Protein AF-H3SEY3-F1 (afdb_monomer)

Organism: NCBI:txid1131935

Foldseek 3Di:
DQLLVVLLVCVVVVNADCDPPDPRDSLVCCVVVSDPQVSVCVSPVDGNPPD

Radius of gyration: 9.57 Å; Cα contacts (8 Å, |Δi|>4): 52; chains: 1; bounding box: 19×19×26 Å

Structure (mmCIF, N/CA/C/O backbone):
data_AF-H3SEY3-F1
#
_entry.id   AF-H3SEY3-F1
#
loop_
_atom_site.group_PDB
_atom_site.id
_atom_site.type_symbol
_atom_site.label_atom_id
_atom_site.label_alt_id
_atom_site.label_comp_id
_atom_site.label_asym_id
_atom_site.label_entity_id
_atom_site.label_seq_id
_atom_site.pdbx_PDB_ins_code
_atom_site.Cartn_x
_atom_site.Cartn_y
_atom_site.Cartn_z
_atom_site.occupancy
_atom_site.B_iso_or_equiv
_atom_site.auth_seq_id
_atom_site.auth_comp_id
_atom_site.auth_asym_id
_atom_site.auth_atom_id
_atom_site.pdbx_PDB_model_num
ATOM 1 N N . MET A 1 1 ? -8.722 8.318 -11.545 1.00 64.62 1 MET A N 1
ATOM 2 C CA . MET A 1 1 ? -7.337 7.829 -11.395 1.00 64.62 1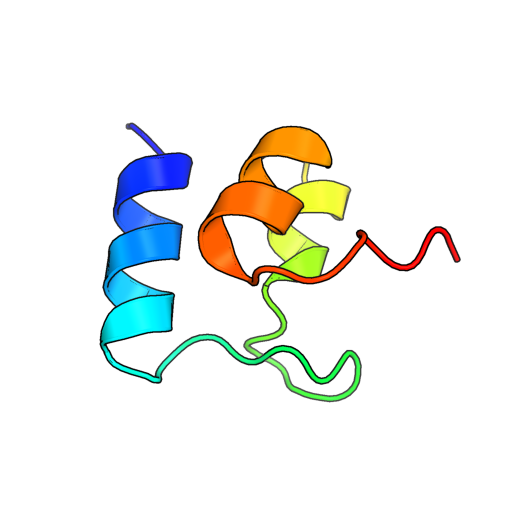 MET A CA 1
ATOM 3 C C . MET A 1 1 ? -7.413 6.606 -10.510 1.00 64.62 1 MET A C 1
ATOM 5 O O . MET A 1 1 ? -7.811 6.751 -9.360 1.00 64.62 1 MET A O 1
ATOM 9 N N . ASP A 1 2 ? -7.105 5.429 -11.043 1.00 87.19 2 ASP A N 1
ATOM 10 C CA . ASP A 1 2 ? -7.090 4.191 -10.265 1.00 87.19 2 ASP A CA 1
ATOM 11 C C . ASP A 1 2 ? -5.824 4.145 -9.414 1.00 87.19 2 ASP A C 1
ATOM 13 O O . ASP A 1 2 ? -4.771 3.674 -9.844 1.00 87.19 2 ASP A O 1
ATOM 17 N N . TRP A 1 3 ? -5.919 4.691 -8.199 1.00 88.50 3 TRP A N 1
ATOM 18 C CA . TRP A 1 3 ? -4.821 4.677 -7.231 1.00 88.50 3 TRP A CA 1
ATOM 19 C C . TRP A 1 3 ? -4.318 3.261 -6.988 1.00 88.50 3 TRP A C 1
ATOM 21 O O . TRP A 1 3 ? -3.112 3.054 -6.966 1.00 88.50 3 TRP A O 1
ATOM 31 N N . PHE A 1 4 ? -5.228 2.291 -6.922 1.00 91.12 4 PHE A N 1
ATOM 32 C CA . PHE A 1 4 ? -4.898 0.876 -6.843 1.00 91.12 4 PHE A CA 1
ATOM 33 C C . PHE A 1 4 ? -3.940 0.422 -7.955 1.00 91.12 4 PHE A C 1
ATOM 35 O O . PHE A 1 4 ? -2.870 -0.103 -7.663 1.00 91.12 4 PHE A O 1
ATOM 42 N N . ALA A 1 5 ? -4.273 0.676 -9.225 1.00 93.19 5 ALA A N 1
ATOM 43 C CA . ALA A 1 5 ? -3.448 0.258 -10.358 1.00 93.19 5 ALA A CA 1
ATOM 44 C C . ALA A 1 5 ? -2.078 0.954 -10.362 1.00 93.19 5 ALA A C 1
ATOM 46 O O . ALA A 1 5 ? -1.056 0.320 -10.632 1.00 93.19 5 ALA A O 1
ATOM 47 N N . THR A 1 6 ? -2.044 2.245 -10.018 1.00 92.94 6 THR A N 1
ATOM 48 C CA . THR A 1 6 ? -0.796 3.002 -9.869 1.00 92.94 6 THR A CA 1
ATOM 49 C C . THR A 1 6 ? 0.061 2.419 -8.750 1.00 92.94 6 THR A C 1
ATOM 51 O O . THR A 1 6 ? 1.218 2.088 -8.978 1.00 92.94 6 THR A O 1
ATOM 54 N N . ILE A 1 7 ? -0.496 2.229 -7.554 1.00 92.12 7 ILE A N 1
ATOM 55 C CA . ILE A 1 7 ? 0.251 1.727 -6.398 1.00 92.12 7 ILE A CA 1
ATOM 56 C C . ILE A 1 7 ? 0.729 0.303 -6.649 1.00 92.12 7 ILE A C 1
ATOM 58 O O . ILE A 1 7 ? 1.907 0.029 -6.439 1.00 92.12 7 ILE A O 1
ATOM 62 N N . LYS A 1 8 ? -0.125 -0.564 -7.206 1.00 93.00 8 LYS A N 1
ATOM 63 C CA . LYS A 1 8 ? 0.257 -1.917 -7.610 1.00 93.00 8 LYS A CA 1
ATOM 64 C C . LYS A 1 8 ? 1.440 -1.891 -8.569 1.00 93.00 8 LYS A C 1
ATOM 66 O O . LYS A 1 8 ? 2.417 -2.589 -8.340 1.00 93.00 8 LYS A O 1
ATOM 71 N N . ARG A 1 9 ? 1.385 -1.066 -9.617 1.00 93.38 9 ARG A N 1
ATOM 72 C CA . ARG A 1 9 ? 2.468 -0.955 -10.603 1.00 93.38 9 ARG A CA 1
ATOM 73 C C . ARG A 1 9 ? 3.779 -0.500 -9.964 1.00 93.38 9 ARG A C 1
ATOM 75 O O . ARG A 1 9 ? 4.825 -1.060 -10.255 1.00 93.38 9 ARG A O 1
ATOM 82 N N . TYR A 1 10 ? 3.734 0.513 -9.109 1.00 92.38 10 TYR A N 1
ATOM 83 C CA . TYR A 1 10 ? 4.927 1.051 -8.455 1.00 92.38 10 TYR A CA 1
ATOM 84 C C . TYR A 1 10 ? 5.486 0.088 -7.399 1.00 92.38 10 TYR A C 1
ATOM 86 O O . TYR A 1 10 ? 6.699 0.021 -7.215 1.00 92.38 10 TYR A O 1
ATOM 94 N N . PHE A 1 11 ? 4.622 -0.675 -6.732 1.00 92.50 11 PHE A N 1
ATOM 95 C CA . PHE A 1 11 ? 5.023 -1.749 -5.830 1.00 92.50 11 PHE A CA 1
ATOM 96 C C . PHE A 1 11 ? 5.703 -2.897 -6.588 1.00 92.50 11 PHE A C 1
ATOM 98 O O . PHE A 1 11 ? 6.786 -3.320 -6.200 1.00 92.50 11 PHE A O 1
ATOM 105 N N . ASP A 1 12 ? 5.137 -3.317 -7.723 1.00 91.62 12 ASP A N 1
ATOM 106 C CA . ASP A 1 12 ? 5.705 -4.331 -8.629 1.00 91.62 12 ASP A CA 1
ATOM 107 C C . ASP A 1 12 ? 7.077 -3.894 -9.185 1.00 91.62 12 ASP A C 1
ATOM 109 O O . ASP A 1 12 ? 8.022 -4.672 -9.259 1.00 91.62 12 ASP A O 1
ATOM 113 N N . MET A 1 13 ? 7.237 -2.593 -9.459 1.00 92.69 13 MET A N 1
ATOM 114 C CA . MET A 1 13 ? 8.522 -1.980 -9.822 1.00 92.69 13 MET A CA 1
ATOM 115 C C . MET A 1 13 ? 9.519 -1.868 -8.651 1.00 92.69 13 MET A C 1
ATOM 117 O O . MET A 1 13 ? 10.645 -1.414 -8.851 1.00 92.69 13 MET A O 1
ATOM 121 N N . GLY A 1 14 ? 9.122 -2.226 -7.427 1.00 90.44 14 GLY A N 1
ATOM 122 C CA . GLY A 1 14 ? 9.950 -2.144 -6.222 1.00 90.44 14 GLY A CA 1
ATOM 123 C C . GLY A 1 14 ? 10.127 -0.732 -5.653 1.00 90.44 14 GLY A C 1
ATOM 124 O O . GLY A 1 14 ? 10.982 -0.542 -4.781 1.00 90.44 14 GLY A O 1
ATOM 125 N N . ILE A 1 15 ? 9.347 0.248 -6.128 1.00 91.69 15 ILE A N 1
ATOM 126 C CA . ILE A 1 15 ? 9.367 1.638 -5.647 1.00 91.69 15 ILE A CA 1
ATOM 127 C C . ILE A 1 15 ? 8.714 1.717 -4.270 1.00 91.69 15 ILE A C 1
ATOM 129 O O . ILE A 1 15 ? 9.324 2.226 -3.332 1.00 91.69 15 ILE A O 1
ATOM 133 N N . TYR A 1 16 ? 7.486 1.205 -4.145 1.00 91.88 16 TYR A N 1
ATOM 134 C CA . TYR A 1 16 ? 6.800 1.178 -2.858 1.00 91.88 16 TYR A CA 1
ATOM 135 C C . TYR A 1 16 ? 7.261 0.008 -1.994 1.00 91.88 16 TYR A C 1
ATOM 137 O O . TYR A 1 16 ? 7.592 -1.065 -2.497 1.00 91.88 16 TYR A O 1
ATOM 145 N N . LYS A 1 17 ? 7.295 0.238 -0.682 1.00 90.75 17 LYS A N 1
ATOM 146 C CA . LYS A 1 17 ? 7.821 -0.691 0.319 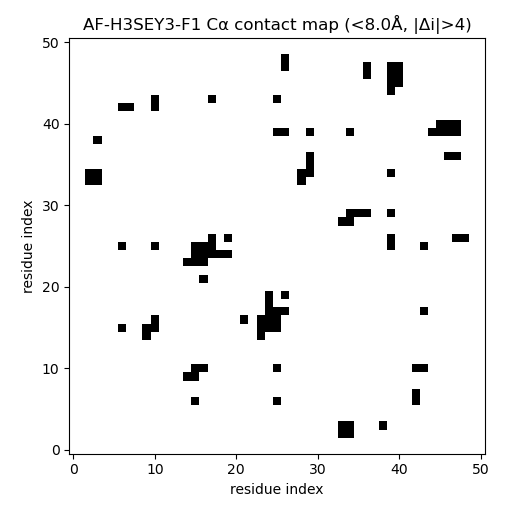1.00 90.75 17 LYS A CA 1
ATOM 147 C C . LYS A 1 17 ? 6.744 -1.105 1.312 1.00 90.75 17 LYS A C 1
ATOM 149 O O . LYS A 1 17 ? 5.772 -0.389 1.536 1.00 90.75 17 LYS A O 1
ATOM 154 N N . LEU A 1 18 ? 6.957 -2.263 1.922 1.00 88.50 18 LEU A N 1
ATOM 155 C CA . LEU A 1 18 ? 6.134 -2.795 3.013 1.00 88.50 18 LEU A CA 1
ATOM 156 C C . LEU A 1 18 ? 6.560 -2.256 4.377 1.00 88.50 18 LEU A C 1
ATOM 158 O O . LEU A 1 18 ? 5.832 -2.380 5.352 1.00 88.50 18 LEU A O 1
ATOM 162 N N . GLU A 1 19 ? 7.740 -1.646 4.458 1.00 86.94 19 GLU A N 1
ATOM 163 C CA . GLU A 1 19 ? 8.282 -1.178 5.722 1.00 86.94 19 GLU A CA 1
ATOM 164 C C . GLU A 1 19 ? 7.635 0.155 6.140 1.00 86.94 19 GLU A C 1
ATOM 166 O O . GLU A 1 19 ? 7.782 1.140 5.414 1.00 86.94 19 GLU A O 1
ATOM 171 N N . PRO A 1 20 ? 6.990 0.245 7.322 1.00 83.50 20 PRO A N 1
ATOM 172 C CA . PRO A 1 20 ? 6.325 1.471 7.785 1.00 83.50 20 PRO A CA 1
ATOM 173 C C . PRO A 1 20 ? 7.265 2.668 7.959 1.00 83.50 20 PRO A C 1
ATOM 175 O O . PRO A 1 20 ? 6.845 3.823 7.895 1.00 83.50 20 PRO A O 1
ATOM 178 N N . LYS A 1 21 ? 8.551 2.390 8.196 1.00 84.69 21 LYS A N 1
ATOM 179 C CA . LYS A 1 21 ? 9.598 3.405 8.352 1.00 84.69 21 LYS A CA 1
ATOM 180 C C . LYS A 1 21 ? 10.042 3.999 7.020 1.00 84.69 21 LYS A C 1
ATOM 182 O O . LYS A 1 21 ? 10.655 5.066 7.013 1.00 84.69 21 LYS A O 1
ATOM 187 N N . ASP A 1 22 ? 9.747 3.331 5.908 1.00 88.44 22 ASP A N 1
ATOM 188 C CA . ASP A 1 22 ? 10.146 3.806 4.596 1.00 88.44 22 ASP A CA 1
ATOM 189 C C . ASP A 1 22 ? 9.242 4.975 4.161 1.00 88.44 22 ASP A C 1
ATOM 191 O O . ASP A 1 22 ? 8.013 4.935 4.327 1.00 88.44 22 ASP A O 1
ATOM 195 N N . PRO A 1 23 ? 9.800 6.054 3.586 1.00 86.06 23 PRO A N 1
ATOM 196 C CA . PRO A 1 23 ? 8.986 7.113 3.003 1.00 86.06 23 PRO A CA 1
ATOM 197 C C . PRO A 1 23 ? 7.970 6.574 1.986 1.00 86.06 23 PRO A C 1
ATOM 199 O O . PRO A 1 23 ? 6.863 7.112 1.926 1.00 86.06 23 PRO A O 1
ATOM 202 N N . MET A 1 24 ? 8.317 5.505 1.262 1.00 89.25 24 MET A N 1
ATOM 203 C CA . MET A 1 24 ? 7.524 4.850 0.221 1.00 89.25 24 MET A CA 1
ATOM 204 C C . MET A 1 24 ? 6.638 3.708 0.746 1.00 89.25 24 MET A C 1
ATOM 206 O O . MET A 1 24 ? 6.243 2.831 -0.024 1.00 89.25 24 MET A O 1
ATOM 210 N N . TYR A 1 25 ? 6.310 3.701 2.038 1.00 91.94 25 TYR A N 1
ATOM 211 C CA . TYR A 1 25 ? 5.413 2.711 2.625 1.00 91.94 25 TYR A CA 1
ATOM 212 C C . TYR A 1 25 ? 4.031 2.685 1.944 1.00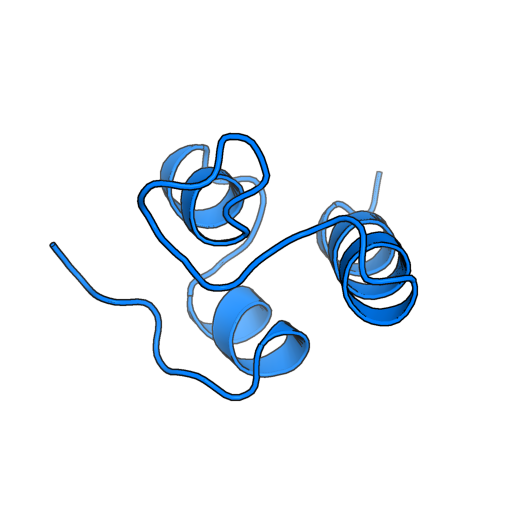 91.94 25 TYR A C 1
ATOM 214 O O . TYR A 1 25 ? 3.320 3.695 1.936 1.00 91.94 25 TYR A O 1
ATOM 222 N N . VAL A 1 26 ? 3.620 1.520 1.421 1.00 90.94 26 VAL A N 1
ATOM 223 C CA . VA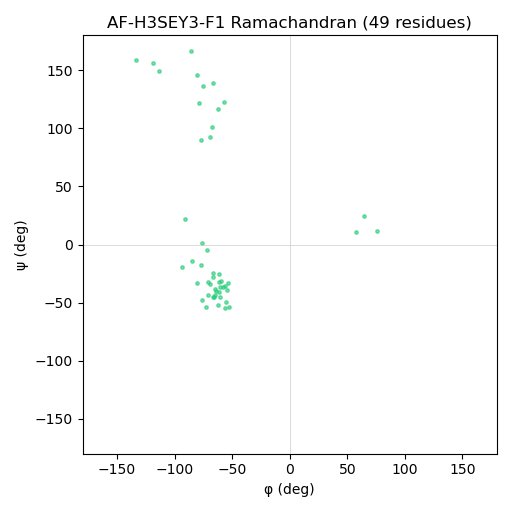L A 1 26 ? 2.311 1.333 0.760 1.00 90.94 26 VAL A CA 1
ATOM 224 C C . VAL A 1 26 ? 1.157 1.645 1.716 1.00 90.94 26 VAL A C 1
ATOM 226 O O . VAL A 1 26 ? 0.111 2.143 1.300 1.00 90.94 26 VAL A O 1
ATOM 229 N N . GLY A 1 27 ? 1.338 1.399 3.013 1.00 90.06 27 GLY A N 1
ATOM 230 C CA . GLY A 1 27 ? 0.258 1.551 3.978 1.00 90.06 27 GLY A CA 1
ATOM 231 C C . GLY A 1 27 ? -0.198 2.994 4.171 1.00 90.06 27 GLY A C 1
ATOM 232 O O . GLY A 1 27 ? -1.377 3.220 4.427 1.00 90.06 27 GLY A O 1
ATOM 233 N N . LYS A 1 28 ? 0.664 3.982 3.894 1.00 91.00 28 LYS A N 1
ATOM 234 C CA . LYS A 1 28 ? 0.267 5.400 3.893 1.00 91.00 28 LYS A CA 1
ATOM 235 C C . LYS A 1 28 ? -0.893 5.666 2.941 1.00 91.00 28 LYS A C 1
ATOM 237 O O . LYS A 1 28 ? -1.769 6.470 3.232 1.00 91.00 28 LYS A O 1
ATOM 242 N N . PHE A 1 29 ? -0.942 4.983 1.797 1.00 90.88 29 PHE A N 1
ATOM 243 C CA . PHE A 1 29 ? -2.047 5.142 0.851 1.00 90.88 29 PHE A CA 1
ATOM 244 C C . PHE A 1 29 ? -3.374 4.627 1.414 1.00 90.88 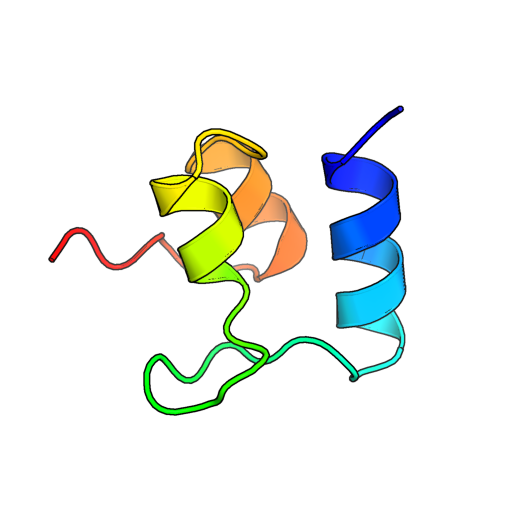29 PHE A C 1
ATOM 246 O O . PHE A 1 29 ? -4.423 5.156 1.046 1.00 90.88 29 PHE A O 1
ATOM 253 N N . CYS A 1 30 ? -3.330 3.646 2.317 1.00 90.62 30 CYS A N 1
ATOM 254 C CA . CYS A 1 30 ? -4.495 3.195 3.066 1.00 90.62 30 CYS A CA 1
ATOM 255 C C . CYS A 1 30 ? -4.924 4.254 4.100 1.00 90.62 30 CYS A C 1
ATOM 257 O O . CYS A 1 30 ? -6.103 4.596 4.154 1.00 90.62 30 CYS A O 1
ATOM 259 N N . GLU A 1 31 ? -3.980 4.863 4.834 1.00 89.31 31 GLU A N 1
ATOM 260 C CA . GLU A 1 31 ? -4.261 5.964 5.783 1.00 89.31 31 GLU A CA 1
ATOM 261 C C . GLU A 1 31 ? -4.862 7.197 5.099 1.00 89.31 31 GLU A C 1
ATOM 263 O O . GLU A 1 31 ? -5.804 7.809 5.598 1.00 89.31 31 GLU A O 1
ATOM 268 N N . TYR A 1 32 ? -4.351 7.549 3.919 1.00 88.94 32 TYR A N 1
ATOM 269 C CA . TYR A 1 32 ? -4.855 8.666 3.119 1.00 88.94 32 TYR A CA 1
ATOM 270 C C . TYR A 1 32 ? -6.173 8.356 2.388 1.00 88.94 32 TYR A C 1
ATOM 272 O O . TYR A 1 32 ? -6.650 9.199 1.622 1.00 88.94 32 TYR A O 1
ATOM 280 N N . GLY A 1 33 ? -6.739 7.154 2.557 1.00 88.88 33 GLY A N 1
ATOM 281 C CA . GLY A 1 33 ? -7.975 6.729 1.896 1.00 88.88 33 GLY A CA 1
ATOM 282 C C . GLY A 1 33 ? -7.857 6.627 0.371 1.00 88.88 33 GLY A C 1
ATOM 283 O O . GLY A 1 33 ? -8.845 6.791 -0.342 1.00 88.88 33 GLY A O 1
ATOM 284 N N . LYS A 1 34 ? -6.643 6.418 -0.155 1.00 91.31 34 LYS A N 1
ATOM 285 C CA . LYS A 1 34 ? -6.396 6.208 -1.593 1.00 91.31 34 LYS A CA 1
ATOM 286 C C . LYS A 1 34 ? -6.687 4.772 -2.012 1.00 91.31 34 LYS A C 1
ATOM 288 O O . LYS A 1 34 ? -7.107 4.559 -3.147 1.00 91.31 34 LYS A O 1
ATOM 293 N N . ILE A 1 35 ? -6.438 3.825 -1.111 1.00 92.56 35 ILE A N 1
ATOM 294 C CA . ILE A 1 35 ? -6.756 2.404 -1.262 1.00 92.56 35 ILE A CA 1
ATOM 295 C C . ILE A 1 35 ? -7.413 1.878 0.013 1.00 92.56 35 ILE A C 1
ATOM 297 O O . ILE A 1 35 ? -7.254 2.466 1.081 1.00 92.56 35 ILE A O 1
ATOM 301 N N . THR A 1 36 ? -8.147 0.777 -0.096 1.00 92.50 36 THR A N 1
ATOM 302 C CA . THR A 1 36 ? -8.705 0.060 1.060 1.00 92.50 36 THR A CA 1
ATOM 303 C C . THR A 1 36 ? -7.700 -0.943 1.635 1.00 92.50 36 THR A C 1
ATOM 305 O O . THR A 1 36 ? -6.714 -1.291 0.984 1.00 92.50 36 THR A O 1
ATOM 308 N N . ALA A 1 37 ? -7.963 -1.464 2.837 1.00 91.56 37 ALA A N 1
ATOM 309 C CA . ALA A 1 37 ? -7.141 -2.522 3.432 1.00 91.56 37 ALA A CA 1
ATOM 310 C C . ALA A 1 37 ? -7.137 -3.811 2.581 1.00 91.56 37 ALA A C 1
ATOM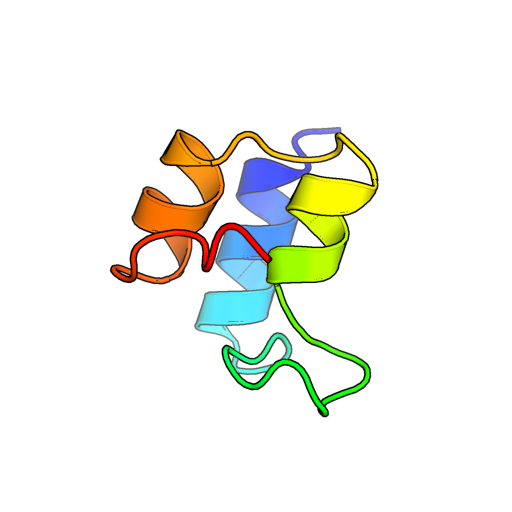 312 O O . ALA A 1 37 ? -6.127 -4.508 2.511 1.00 91.56 37 ALA A O 1
ATOM 313 N N . GLU A 1 38 ? -8.239 -4.102 1.883 1.00 91.94 38 GLU A N 1
ATOM 314 C CA . GLU A 1 38 ? -8.333 -5.220 0.933 1.00 91.94 38 GLU A CA 1
ATOM 315 C C . GLU A 1 38 ? -7.415 -5.003 -0.273 1.00 91.94 38 GLU A C 1
ATOM 317 O O . GLU A 1 38 ? -6.655 -5.889 -0.651 1.00 91.94 38 GLU A O 1
ATOM 322 N N . GLN A 1 39 ? -7.427 -3.792 -0.829 1.00 91.94 39 GLN A N 1
ATOM 323 C CA . GLN A 1 39 ? -6.545 -3.402 -1.924 1.00 91.94 39 GLN A CA 1
ATOM 324 C C . GLN A 1 39 ? -5.074 -3.390 -1.506 1.00 91.94 39 GLN A C 1
ATOM 326 O O . GLN A 1 39 ? -4.217 -3.803 -2.283 1.00 91.94 39 GLN A O 1
ATOM 331 N N . TYR A 1 40 ? -4.775 -2.946 -0.281 1.00 92.81 40 TYR A N 1
ATOM 332 C CA . TYR A 1 40 ? -3.443 -3.069 0.302 1.00 92.81 40 TYR A CA 1
ATOM 333 C C . TYR A 1 40 ? -3.009 -4.533 0.292 1.00 92.81 40 TYR A C 1
ATOM 335 O O . TYR A 1 40 ? -1.996 -4.841 -0.324 1.00 92.81 40 TYR A O 1
ATOM 343 N N . LYS A 1 41 ? -3.823 -5.429 0.865 1.00 93.00 41 LYS A N 1
ATOM 344 C CA . LYS A 1 41 ? -3.552 -6.870 0.918 1.00 93.00 41 LYS A CA 1
ATOM 345 C C . LYS A 1 41 ? -3.378 -7.489 -0.465 1.00 93.00 41 LYS A C 1
ATOM 347 O O . LYS A 1 41 ? -2.529 -8.353 -0.634 1.00 93.00 41 LYS A O 1
ATOM 352 N N . GLU A 1 42 ? -4.124 -7.037 -1.467 1.00 93.25 42 GLU A N 1
ATOM 353 C CA . GLU A 1 42 ? -3.966 -7.515 -2.845 1.00 93.25 42 GLU A CA 1
ATOM 354 C C . GLU A 1 42 ? -2.641 -7.058 -3.486 1.00 93.25 42 GLU A C 1
ATOM 356 O O . GLU A 1 42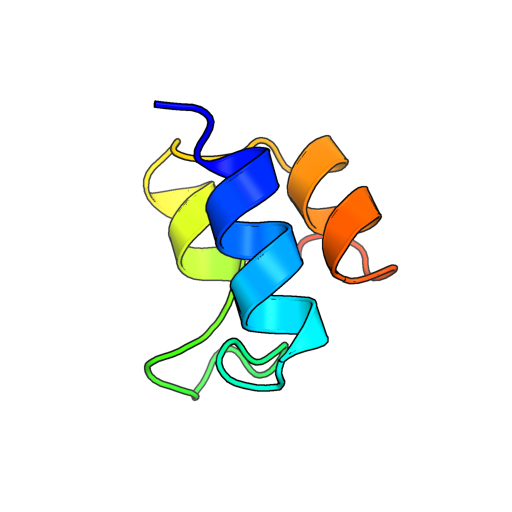 ? -2.035 -7.799 -4.258 1.00 93.25 42 GLU A O 1
ATOM 361 N N . ILE A 1 43 ? -2.154 -5.858 -3.152 1.00 91.81 43 ILE A N 1
ATOM 362 C CA . ILE A 1 43 ? -0.874 -5.330 -3.650 1.00 91.81 43 ILE A CA 1
ATOM 363 C C . ILE A 1 43 ? 0.306 -5.992 -2.939 1.00 91.81 43 ILE A C 1
ATOM 365 O O . ILE A 1 43 ? 1.272 -6.397 -3.581 1.00 91.81 43 ILE A O 1
ATOM 369 N N . THR A 1 44 ? 0.237 -6.057 -1.614 1.00 90.38 44 THR A N 1
ATOM 370 C CA . THR A 1 44 ? 1.355 -6.413 -0.740 1.00 90.38 44 THR A CA 1
ATOM 371 C C . THR A 1 44 ? 1.407 -7.892 -0.398 1.00 90.38 44 THR A C 1
ATOM 373 O O . THR A 1 44 ? 2.450 -8.378 0.024 1.00 90.38 44 THR A O 1
ATOM 376 N N . SER A 1 45 ? 0.292 -8.609 -0.567 1.00 90.00 45 SER A N 1
ATOM 377 C CA . SER A 1 45 ? 0.054 -9.936 0.019 1.00 90.00 45 SER A CA 1
ATOM 378 C C . SER A 1 45 ? 0.158 -9.979 1.551 1.00 90.00 45 SER A C 1
ATOM 380 O O . SER A 1 45 ? 0.126 -11.062 2.131 1.00 90.00 45 SER A O 1
ATOM 382 N N . GLU A 1 46 ? 0.226 -8.825 2.218 1.00 89.19 46 GLU A N 1
ATOM 383 C CA . GLU A 1 46 ? 0.281 -8.705 3.674 1.00 89.19 46 GLU A C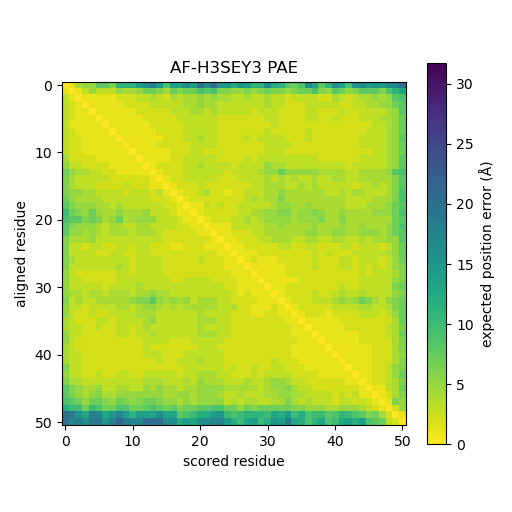A 1
ATOM 384 C C . GLU A 1 46 ? -0.982 -8.039 4.208 1.00 89.19 46 GLU A C 1
ATOM 386 O O . GLU A 1 46 ? -1.598 -7.193 3.557 1.00 89.19 46 GLU A O 1
ATOM 391 N N . GLU A 1 47 ? -1.382 -8.406 5.422 1.00 88.94 47 GLU A N 1
ATOM 392 C CA . GLU A 1 47 ? -2.467 -7.695 6.086 1.00 88.94 47 GLU A CA 1
ATOM 393 C C . GLU A 1 47 ? -2.024 -6.275 6.416 1.00 88.94 47 GLU A C 1
ATOM 395 O O . GLU A 1 47 ? -0.883 -6.039 6.815 1.00 88.94 47 GLU A O 1
ATOM 400 N N . TYR A 1 48 ? -2.929 -5.317 6.217 1.00 86.62 48 TYR A N 1
ATOM 401 C CA . TYR A 1 48 ? -2.656 -3.941 6.589 1.00 86.62 48 TYR A CA 1
ATOM 402 C C . TYR A 1 48 ? -2.444 -3.890 8.108 1.00 86.62 48 TYR A C 1
ATOM 404 O O . TYR A 1 48 ? -3.381 -4.232 8.837 1.00 86.62 48 TYR A O 1
ATOM 412 N N . PRO A 1 49 ? -1.246 -3.518 8.605 1.00 78.50 49 PRO A N 1
ATOM 413 C CA . PRO A 1 49 ? -0.996 -3.464 10.034 1.00 78.50 49 PRO A CA 1
ATOM 414 C C . PRO A 1 49 ? -1.853 -2.337 10.599 1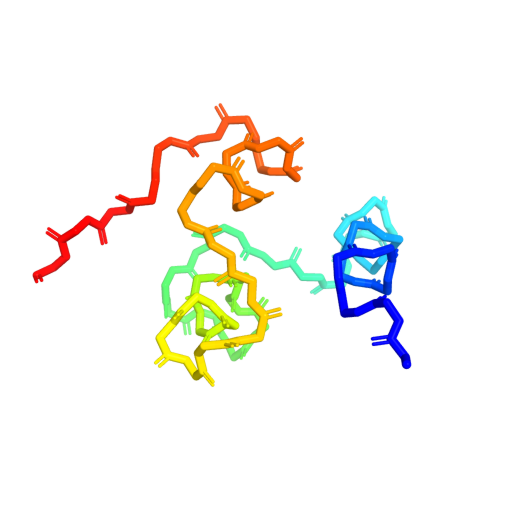.00 78.50 49 PRO A C 1
ATOM 416 O O . PRO A 1 49 ? -1.559 -1.154 10.434 1.00 78.50 49 PRO A O 1
ATOM 419 N N . GLN A 1 50 ? -2.967 -2.726 11.207 1.00 63.81 50 GLN A N 1
ATOM 420 C CA . GLN A 1 50 ? -3.890 -1.831 11.877 1.00 63.81 50 GLN A CA 1
ATOM 421 C C . GLN A 1 50 ? -3.172 -1.325 13.136 1.00 63.81 50 GLN A C 1
ATOM 423 O O . GLN A 1 50 ? -3.125 -2.029 14.144 1.00 63.81 50 GLN A O 1
ATOM 428 N N . GLN A 1 51 ? -2.492 -0.178 13.019 1.00 54.91 51 GLN A N 1
ATOM 429 C CA . GLN A 1 51 ? -1.847 0.500 14.148 1.00 54.91 51 GLN A CA 1
ATOM 430 C C . GLN A 1 51 ? -2.877 1.119 15.090 1.00 54.91 51 GLN A C 1
ATOM 432 O O . GLN A 1 51 ? -3.913 1.620 14.593 1.00 54.91 51 GLN A O 1
#

Secondary structure (DSSP, 8-state):
--HHHHHHHHHHTT-SBS-TTSTTBTHHHHHTTSS-HHHHHHHHSS-----

InterPro domains:
  IPR010022 Protein of unknown function XkdX [PF09693] (4-48)
  IPR010022 Protein of unknown function XkdX [TIGR01669] (1-48)

Mean predicted aligned error: 3.55 Å

Solvent-accessible surface area (backbone atoms only — not comparable to full-atom values): 3090 Å² total; per-residue (Å²): 131,64,48,56,62,53,50,38,51,37,37,75,71,62,64,38,37,90,48,83,87,44,94,44,21,56,64,56,40,41,77,70,66,58,35,49,58,67,54,43,23,71,62,67,75,41,78,62,82,84,124

Sequence (51 aa):
MDWFATIKRYFDMGIYKLEPKDPMYVGKFCEYGKITAEQYKEITSEEYPQQ

pLDDT: mean 88.53, std 7.47, range [54.91, 93.38]